Protein AF-X0XP98-F1 (afdb_monomer_lite)

Foldseek 3Di:
DDDDPPPPPPPPDDPVRLVVCLLVLLLVLLVVLLVVCLVCVVVQQVQFDPVPQRHRPDRCSLVSLVVSCVPSNDSSSVSSCVSNQVSQCVSDVRPSGD

Structure (mmCIF, N/CA/C/O backbone):
data_AF-X0XP98-F1
#
_entry.id   AF-X0XP98-F1
#
loop_
_atom_site.group_PDB
_atom_site.id
_atom_site.type_symbol
_atom_site.label_atom_id
_atom_site.label_alt_id
_atom_site.label_comp_id
_atom_site.label_asym_id
_atom_site.label_entity_id
_atom_site.label_seq_id
_atom_site.pdbx_PDB_ins_code
_atom_site.Cartn_x
_atom_site.Cartn_y
_atom_site.Cartn_z
_atom_site.occupancy
_atom_site.B_iso_or_equiv
_atom_site.auth_seq_id
_atom_site.auth_comp_id
_atom_site.auth_asym_id
_atom_site.auth_atom_id
_atom_site.pdbx_PDB_model_num
ATOM 1 N N . MET A 1 1 ? -23.036 -23.970 34.244 1.00 39.72 1 MET A N 1
ATOM 2 C CA . MET A 1 1 ? -21.841 -24.131 33.388 1.00 39.72 1 MET A CA 1
ATOM 3 C C . MET A 1 1 ? -22.182 -23.534 32.037 1.00 39.72 1 MET A C 1
ATOM 5 O O . MET A 1 1 ? -23.090 -24.038 31.398 1.00 39.72 1 MET A O 1
ATOM 9 N N . SER A 1 2 ? -21.572 -22.400 31.687 1.00 49.53 2 SER A N 1
ATOM 10 C CA . SER A 1 2 ? -21.824 -21.710 30.417 1.00 49.53 2 SER A CA 1
ATOM 11 C C . SER A 1 2 ? -20.868 -22.273 29.369 1.00 49.53 2 SER A C 1
ATOM 13 O O . SER A 1 2 ? -19.654 -22.201 29.560 1.00 49.53 2 SER A O 1
ATOM 15 N N . GLU A 1 3 ? -21.401 -22.882 28.311 1.00 51.38 3 GLU A N 1
ATOM 16 C CA . GLU A 1 3 ? -20.609 -23.342 27.171 1.00 51.38 3 GLU A CA 1
ATOM 17 C C . GLU A 1 3 ? -20.077 -22.125 26.410 1.00 51.38 3 GLU A C 1
ATOM 19 O O . GLU A 1 3 ? -20.798 -21.440 25.684 1.00 51.38 3 GLU A O 1
ATOM 24 N N . VAL A 1 4 ? -18.791 -21.833 26.592 1.00 55.38 4 VAL A N 1
ATOM 25 C CA . VAL A 1 4 ? -18.086 -20.857 25.765 1.00 55.38 4 VAL A CA 1
ATOM 26 C C . VAL A 1 4 ? -17.895 -21.487 24.388 1.00 55.38 4 VAL A C 1
ATOM 28 O O . VAL A 1 4 ? -17.046 -22.360 24.208 1.00 55.38 4 VAL A O 1
ATOM 31 N N . LYS A 1 5 ? -18.699 -21.059 23.408 1.00 53.75 5 LYS A N 1
ATOM 32 C CA . LYS A 1 5 ? -18.520 -21.432 22.000 1.00 53.75 5 LYS A CA 1
ATOM 33 C C . LYS A 1 5 ? -17.158 -20.934 21.514 1.00 53.75 5 LYS A C 1
ATOM 35 O O . LYS A 1 5 ? -16.906 -19.731 21.430 1.00 53.75 5 LYS A O 1
ATOM 40 N N . LEU A 1 6 ? -16.286 -21.885 21.188 1.00 47.44 6 LEU A N 1
ATOM 41 C CA . LEU A 1 6 ? -14.975 -21.663 20.589 1.00 47.44 6 LEU A CA 1
ATOM 42 C C . LEU A 1 6 ? -15.175 -21.048 19.187 1.00 47.44 6 LEU A C 1
ATOM 44 O O . LEU A 1 6 ? -15.409 -21.762 18.218 1.00 47.44 6 LEU A O 1
ATOM 48 N N . GLY A 1 7 ? -15.183 -19.716 19.083 1.00 55.03 7 GLY A N 1
ATOM 49 C CA . GLY A 1 7 ? -15.357 -19.028 17.795 1.00 55.03 7 GLY A CA 1
ATOM 50 C C . GLY A 1 7 ? -15.869 -17.586 17.854 1.00 55.03 7 GLY A C 1
ATOM 51 O O . GLY A 1 7 ? -15.680 -16.846 16.894 1.00 55.03 7 GLY A O 1
ATOM 52 N N . GLU A 1 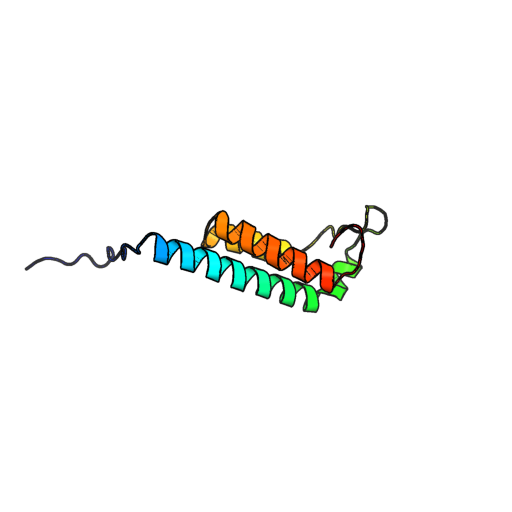8 ? -16.455 -17.139 18.968 1.00 47.62 8 GLU A N 1
ATOM 53 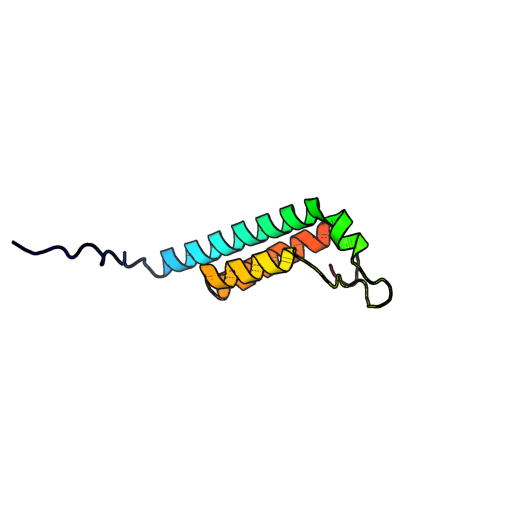C CA . GLU A 1 8 ? -16.999 -15.776 19.099 1.00 47.62 8 GLU A CA 1
ATOM 54 C C . GLU A 1 8 ? -16.201 -14.896 20.065 1.00 47.62 8 GLU A C 1
ATOM 56 O O . GLU A 1 8 ? -16.740 -14.273 20.974 1.00 47.62 8 GLU A O 1
ATOM 61 N N . VAL A 1 9 ? -14.897 -14.760 19.831 1.00 54.78 9 VAL A N 1
ATOM 62 C CA . VAL A 1 9 ? -14.169 -13.594 20.355 1.00 54.78 9 VAL A CA 1
ATOM 63 C C . VAL A 1 9 ? -13.974 -12.603 19.214 1.00 54.78 9 VAL A C 1
ATOM 65 O O . VAL A 1 9 ? -12.859 -12.310 18.787 1.00 54.78 9 VAL A O 1
ATOM 68 N N . LYS A 1 10 ? -15.081 -12.054 18.692 1.00 55.31 10 LYS A N 1
ATOM 69 C CA . LYS A 1 10 ? -15.012 -10.771 17.983 1.00 55.31 10 LYS A CA 1
ATOM 70 C C . LYS A 1 10 ? -14.684 -9.724 19.038 1.00 55.31 10 LYS A C 1
ATOM 72 O O . LYS A 1 10 ? -15.578 -9.151 19.650 1.00 55.31 10 LYS A O 1
ATOM 77 N N . GLY A 1 11 ? -13.393 -9.506 19.282 1.00 59.91 11 GLY A N 1
ATOM 78 C CA . GLY A 1 11 ? -12.939 -8.385 20.092 1.00 59.91 11 GLY A CA 1
ATOM 79 C C . GLY A 1 11 ? -13.504 -7.110 19.478 1.00 59.91 11 GLY A C 1
ATOM 80 O O . GLY A 1 11 ? -13.068 -6.698 18.401 1.00 59.91 11 GLY A O 1
ATOM 81 N N . VAL A 1 12 ? -14.515 -6.526 20.121 1.00 67.25 12 VAL A N 1
ATOM 82 C CA . VAL A 1 12 ? -15.129 -5.270 19.691 1.00 67.25 12 VAL A CA 1
ATOM 83 C C . VAL A 1 12 ? -14.076 -4.185 19.887 1.00 67.25 12 VAL A C 1
ATOM 85 O O . VAL A 1 12 ? -13.935 -3.601 20.958 1.00 67.25 12 VAL A O 1
ATOM 88 N N . ARG A 1 13 ? -13.249 -3.969 18.862 1.00 74.19 13 ARG A N 1
ATOM 89 C CA . ARG A 1 13 ? -12.267 -2.888 18.870 1.00 74.19 13 ARG A CA 1
ATOM 90 C C . ARG A 1 13 ? -13.011 -1.569 18.758 1.00 74.19 13 ARG A C 1
ATOM 92 O O . ARG A 1 13 ? -13.930 -1.426 17.952 1.00 74.19 13 ARG A O 1
ATOM 99 N N . THR A 1 14 ? -12.577 -0.592 19.542 1.00 84.44 14 THR A N 1
ATOM 100 C CA . THR A 1 14 ? -13.107 0.769 19.467 1.00 84.44 14 THR A CA 1
ATOM 101 C C . THR A 1 14 ? -12.870 1.357 18.074 1.00 84.44 14 THR A C 1
ATOM 103 O O . THR A 1 14 ? -11.912 0.997 17.384 1.00 84.44 14 THR A O 1
ATOM 106 N N . VAL A 1 15 ? -13.716 2.303 17.659 1.00 83.44 15 VAL A N 1
ATOM 107 C CA . VAL A 1 15 ? -13.585 2.986 16.356 1.00 83.44 15 VAL A CA 1
ATOM 108 C C . VAL A 1 15 ? -12.190 3.598 16.188 1.00 83.44 15 VAL A C 1
ATOM 110 O O . VAL A 1 15 ? -11.597 3.501 15.116 1.00 83.44 15 VAL A O 1
ATOM 113 N N . LYS A 1 16 ? -11.623 4.149 17.271 1.00 85.56 16 LYS A N 1
ATOM 114 C CA . LYS A 1 16 ? -10.252 4.678 17.291 1.00 85.56 16 LYS A CA 1
ATOM 115 C C . LYS A 1 16 ? -9.217 3.598 16.982 1.00 85.56 16 LYS A C 1
ATOM 117 O O . LYS A 1 16 ? -8.380 3.802 16.114 1.00 85.56 16 LYS A O 1
ATOM 122 N N . SER A 1 17 ? -9.309 2.436 17.632 1.00 89.38 17 SER A N 1
ATOM 123 C CA . SER A 1 17 ? -8.398 1.312 17.382 1.00 89.38 17 SER A CA 1
ATOM 124 C C . SER A 1 17 ? -8.484 0.818 15.934 1.00 89.38 17 SER A C 1
ATOM 126 O O . SER A 1 17 ? -7.454 0.578 15.307 1.00 89.38 17 SER A O 1
ATOM 128 N N . GLN A 1 18 ? -9.691 0.739 15.368 1.00 90.19 18 GLN A N 1
ATOM 129 C CA . GLN A 1 18 ? -9.880 0.367 13.962 1.00 90.19 18 GLN A CA 1
ATOM 130 C C . GLN A 1 18 ? -9.275 1.398 13.005 1.00 90.19 18 GLN A C 1
ATOM 132 O O . GLN A 1 18 ? -8.615 1.027 12.037 1.00 90.19 18 GLN A O 1
ATOM 137 N N . LEU A 1 19 ? -9.459 2.689 13.283 1.00 93.12 19 LEU A N 1
ATOM 138 C CA . LEU A 1 19 ? -8.862 3.760 12.491 1.00 93.12 19 LEU A CA 1
ATOM 139 C C . LEU A 1 19 ? -7.330 3.700 12.529 1.00 93.12 19 LEU A C 1
ATOM 141 O O . LEU A 1 19 ? -6.696 3.755 11.477 1.00 93.12 19 LEU A O 1
ATOM 145 N N . THR A 1 20 ? -6.738 3.512 13.711 1.00 95.19 20 THR A N 1
ATOM 146 C CA . THR A 1 20 ? -5.286 3.356 13.861 1.00 95.19 20 THR A CA 1
ATOM 147 C C . THR A 1 20 ? -4.761 2.185 13.039 1.00 95.19 20 THR A C 1
ATOM 149 O O . THR A 1 20 ? -3.766 2.341 12.340 1.00 95.19 20 THR A O 1
ATOM 152 N N . ILE A 1 21 ? -5.443 1.037 13.061 1.00 94.19 21 ILE A N 1
ATOM 153 C CA . ILE A 1 21 ? -5.038 -0.142 12.282 1.00 94.19 21 ILE A CA 1
ATOM 154 C C . ILE A 1 21 ? -5.092 0.144 10.779 1.00 94.19 21 ILE A C 1
ATOM 156 O O . ILE A 1 21 ? -4.176 -0.244 10.061 1.00 94.19 21 ILE A O 1
ATOM 160 N N . LYS A 1 22 ? -6.121 0.851 10.296 1.00 95.56 22 LYS A N 1
ATOM 161 C CA . LYS A 1 22 ? -6.232 1.219 8.875 1.00 95.56 22 LYS A CA 1
ATOM 162 C C . LYS A 1 22 ? -5.113 2.156 8.433 1.00 95.56 22 LYS A C 1
ATOM 164 O O . LYS A 1 22 ? -4.533 1.945 7.374 1.00 95.56 22 LYS A O 1
ATOM 169 N N . ILE A 1 23 ? -4.799 3.166 9.244 1.00 96.25 23 ILE A N 1
ATOM 170 C CA . ILE A 1 23 ? -3.723 4.119 8.946 1.00 96.25 23 ILE A CA 1
ATOM 171 C C . ILE A 1 23 ? -2.366 3.413 8.986 1.00 96.25 23 ILE A C 1
ATOM 173 O O . ILE A 1 23 ? -1.584 3.550 8.051 1.00 96.25 23 ILE A O 1
ATOM 177 N N . ALA A 1 24 ? -2.104 2.623 10.030 1.00 96.81 24 ALA A N 1
ATOM 178 C CA . ALA A 1 24 ? -0.856 1.880 10.167 1.00 96.81 24 ALA A CA 1
ATOM 179 C C . ALA A 1 24 ? -0.680 0.859 9.032 1.00 96.81 24 ALA A C 1
ATOM 181 O O . ALA A 1 24 ? 0.380 0.809 8.414 1.00 96.81 24 ALA A O 1
ATOM 182 N N . GLY A 1 25 ? -1.728 0.096 8.709 1.00 95.75 25 GLY A N 1
ATOM 183 C CA . GLY A 1 25 ? -1.728 -0.850 7.594 1.00 95.75 25 GLY A CA 1
ATOM 184 C C . GLY A 1 25 ? -1.484 -0.161 6.252 1.00 95.75 25 GLY A C 1
ATOM 185 O O . GLY A 1 25 ? -0.621 -0.597 5.495 1.00 95.75 25 GLY A O 1
ATOM 186 N N . GLY A 1 26 ? -2.168 0.960 5.997 1.00 96.25 26 GLY A N 1
ATOM 187 C CA . GLY A 1 26 ? -1.953 1.787 4.808 1.00 96.25 26 GLY A CA 1
ATOM 188 C C . GLY A 1 26 ? -0.520 2.310 4.698 1.00 96.25 26 GLY A C 1
ATOM 189 O O . GLY A 1 26 ? 0.096 2.196 3.642 1.00 96.25 26 GLY A O 1
ATOM 190 N N . ALA A 1 27 ? 0.044 2.822 5.794 1.00 96.06 27 ALA A N 1
ATOM 191 C CA . ALA A 1 27 ? 1.409 3.340 5.822 1.00 96.06 27 ALA A CA 1
ATOM 192 C C . ALA A 1 27 ? 2.462 2.249 5.581 1.00 96.06 27 ALA A C 1
ATOM 194 O O . ALA A 1 27 ? 3.372 2.445 4.776 1.00 96.06 27 ALA A O 1
ATOM 195 N N . ILE A 1 28 ? 2.316 1.088 6.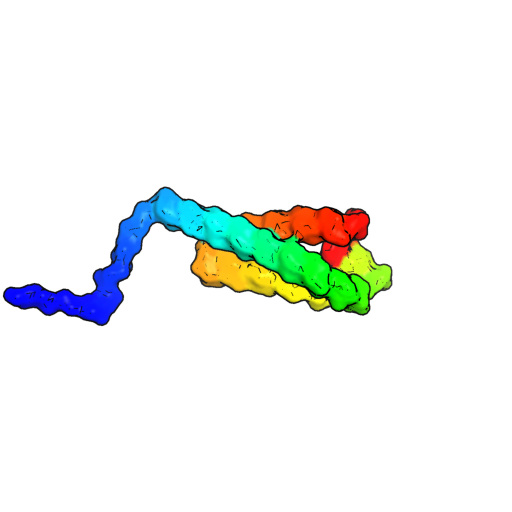227 1.00 96.75 28 ILE A N 1
ATOM 196 C CA . ILE A 1 28 ? 3.242 -0.042 6.071 1.00 96.75 28 ILE A CA 1
ATOM 197 C C . ILE A 1 28 ? 3.205 -0.571 4.635 1.00 96.75 28 ILE A C 1
ATOM 199 O O . ILE A 1 28 ? 4.257 -0.751 4.026 1.00 96.75 28 ILE A O 1
ATOM 203 N N . PHE A 1 29 ? 2.014 -0.783 4.071 1.00 96.69 29 PHE A N 1
ATOM 204 C CA . PHE A 1 29 ? 1.879 -1.275 2.697 1.00 96.69 29 PHE A CA 1
ATOM 205 C C . PHE A 1 29 ? 2.320 -0.229 1.666 1.00 96.69 29 PHE A C 1
ATOM 207 O O . PHE A 1 29 ? 2.938 -0.585 0.667 1.00 96.69 29 PHE A O 1
ATOM 214 N N . GLY A 1 30 ? 2.075 1.060 1.919 1.00 94.00 30 GLY A N 1
ATOM 215 C CA . GLY A 1 30 ? 2.604 2.153 1.101 1.00 94.00 30 GLY A CA 1
ATOM 216 C C . GLY A 1 30 ? 4.133 2.165 1.073 1.00 94.00 30 GLY A C 1
ATOM 217 O O . GLY A 1 30 ? 4.725 2.153 -0.005 1.00 94.00 30 GLY A O 1
ATOM 218 N N . ALA A 1 31 ? 4.783 2.094 2.237 1.00 93.88 31 ALA A N 1
ATOM 219 C CA . ALA A 1 31 ? 6.241 2.020 2.330 1.00 93.88 31 ALA A CA 1
ATOM 220 C C . ALA A 1 31 ? 6.802 0.750 1.669 1.00 93.88 31 ALA A C 1
ATOM 222 O O . ALA A 1 31 ? 7.768 0.825 0.912 1.00 93.88 31 ALA A O 1
ATOM 223 N N . LEU A 1 32 ? 6.162 -0.403 1.894 1.00 94.50 32 LEU A N 1
ATOM 224 C CA . LEU A 1 32 ? 6.527 -1.658 1.237 1.00 94.50 32 LEU A CA 1
ATOM 225 C C . LEU A 1 32 ? 6.450 -1.527 -0.285 1.00 94.50 32 LEU A C 1
ATOM 227 O O . LEU A 1 32 ? 7.358 -1.977 -0.976 1.00 94.50 32 LEU A O 1
ATOM 231 N N . SER A 1 33 ? 5.407 -0.876 -0.802 1.00 92.62 33 SER A N 1
ATOM 232 C CA . SER A 1 33 ? 5.256 -0.659 -2.239 1.00 92.62 33 SER A CA 1
ATOM 233 C C . SER A 1 33 ? 6.395 0.186 -2.817 1.00 92.62 33 SER A C 1
ATOM 235 O O . SER A 1 33 ? 6.981 -0.204 -3.820 1.00 92.62 33 SER A O 1
ATOM 237 N N . ALA A 1 34 ? 6.816 1.251 -2.131 1.00 89.81 34 ALA A N 1
ATOM 238 C CA . ALA A 1 34 ? 7.948 2.066 -2.568 1.00 89.81 34 ALA A CA 1
ATOM 239 C C . ALA A 1 34 ? 9.273 1.279 -2.574 1.00 89.81 34 ALA A C 1
ATOM 241 O O . ALA A 1 34 ? 10.064 1.396 -3.508 1.00 89.81 34 ALA A O 1
ATOM 242 N N . VAL A 1 35 ? 9.508 0.434 -1.563 1.00 90.50 35 VAL A N 1
ATOM 243 C CA . VAL A 1 35 ? 10.699 -0.435 -1.514 1.00 90.50 35 VAL A CA 1
ATOM 244 C C . VAL A 1 35 ? 10.675 -1.462 -2.642 1.00 90.50 35 VAL A C 1
ATOM 246 O O . VAL A 1 35 ? 11.685 -1.661 -3.316 1.00 90.50 35 VAL A O 1
ATOM 249 N N . VAL A 1 36 ? 9.527 -2.102 -2.865 1.00 89.06 36 VAL A N 1
ATOM 250 C CA . VAL A 1 36 ? 9.353 -3.064 -3.956 1.00 89.06 36 VAL A CA 1
ATOM 251 C C . VAL A 1 36 ? 9.641 -2.386 -5.288 1.00 89.06 36 VAL A C 1
ATOM 253 O O . VAL A 1 36 ? 10.473 -2.895 -6.034 1.00 89.06 36 VAL A O 1
ATOM 256 N N . ALA A 1 37 ? 9.057 -1.211 -5.527 1.00 84.44 37 ALA A N 1
ATOM 257 C CA . ALA A 1 37 ? 9.296 -0.419 -6.723 1.00 84.44 37 ALA A CA 1
ATOM 258 C C . ALA A 1 37 ? 10.770 -0.062 -6.928 1.00 84.44 37 ALA A C 1
ATOM 260 O O . ALA A 1 37 ? 11.270 -0.168 -8.042 1.00 84.44 37 ALA A O 1
ATOM 261 N N . PHE A 1 38 ? 11.488 0.311 -5.866 1.00 84.88 38 PHE A N 1
ATOM 262 C CA . PHE A 1 38 ? 12.920 0.597 -5.945 1.00 84.88 38 PHE A CA 1
ATOM 263 C C . PHE A 1 38 ? 13.713 -0.618 -6.443 1.00 84.88 38 PHE A C 1
ATOM 265 O O . PHE A 1 38 ? 14.511 -0.503 -7.375 1.00 84.88 38 PHE A O 1
ATOM 272 N N . VAL A 1 39 ? 13.452 -1.794 -5.866 1.00 86.88 39 VAL A N 1
ATOM 273 C CA . VAL A 1 39 ? 14.152 -3.045 -6.201 1.00 86.88 39 VAL A CA 1
ATOM 274 C C . VAL A 1 39 ? 13.847 -3.507 -7.627 1.00 86.88 39 VAL A C 1
ATOM 276 O O . VAL A 1 39 ? 14.744 -3.957 -8.337 1.00 86.88 39 VAL A O 1
ATOM 279 N N . ILE A 1 40 ? 12.594 -3.388 -8.063 1.00 82.56 40 ILE A N 1
ATOM 280 C CA . ILE A 1 40 ? 12.156 -3.838 -9.393 1.00 82.56 40 ILE A CA 1
ATOM 281 C C . ILE A 1 40 ? 12.162 -2.718 -10.440 1.00 82.56 40 ILE A C 1
ATOM 283 O O . ILE A 1 40 ? 11.730 -2.937 -11.572 1.00 82.56 40 ILE A O 1
ATOM 287 N N . SER A 1 41 ? 12.672 -1.535 -10.092 1.00 77.44 41 SER A N 1
ATOM 288 C CA . SER A 1 41 ? 12.733 -0.371 -10.980 1.00 77.44 41 SER A CA 1
ATOM 289 C C . SER A 1 41 ? 13.367 -0.660 -12.348 1.00 77.44 41 SER A C 1
ATOM 291 O O . SER A 1 41 ? 12.839 -0.145 -13.334 1.00 77.44 41 SER A O 1
ATOM 293 N N . PRO A 1 42 ? 14.394 -1.531 -12.506 1.00 75.38 42 PRO A N 1
ATOM 294 C CA . PRO A 1 42 ? 14.909 -1.868 -13.835 1.00 75.38 42 PRO A CA 1
ATOM 295 C C . PRO A 1 42 ? 13.878 -2.606 -14.699 1.00 75.38 42 PRO A C 1
ATOM 297 O O . PRO A 1 42 ? 13.830 -2.404 -15.909 1.00 75.38 42 PRO A O 1
ATOM 300 N N . ILE A 1 43 ? 13.037 -3.440 -14.079 1.00 74.50 43 ILE A N 1
ATOM 301 C CA . ILE A 1 43 ? 11.987 -4.214 -14.754 1.00 74.50 43 ILE A CA 1
ATOM 302 C C . ILE A 1 43 ? 10.831 -3.290 -15.137 1.00 74.50 43 ILE A C 1
ATOM 304 O O . ILE A 1 43 ? 10.373 -3.330 -16.278 1.00 74.50 43 ILE A O 1
ATOM 308 N N . ILE A 1 44 ? 10.405 -2.419 -14.215 1.00 71.56 44 ILE A N 1
ATOM 309 C CA . ILE A 1 44 ? 9.371 -1.410 -14.484 1.00 71.56 44 ILE A CA 1
ATOM 310 C C . ILE A 1 44 ? 9.820 -0.528 -15.649 1.00 71.56 44 ILE A C 1
ATOM 312 O O . ILE A 1 44 ? 9.099 -0.417 -16.637 1.00 71.56 44 ILE A O 1
ATOM 316 N N . ASN A 1 45 ? 11.045 0.004 -15.599 1.00 69.56 45 ASN A N 1
ATOM 317 C CA . ASN A 1 45 ? 11.603 0.847 -16.656 1.00 69.56 45 ASN A CA 1
ATOM 318 C C . ASN A 1 45 ? 11.743 0.122 -18.000 1.00 69.56 45 ASN A C 1
ATOM 320 O O . ASN A 1 45 ? 11.482 0.727 -19.035 1.00 69.56 45 ASN A O 1
ATOM 324 N N . ALA A 1 46 ? 12.094 -1.167 -18.005 1.00 65.81 46 ALA A N 1
ATOM 325 C CA . ALA A 1 46 ? 12.131 -1.974 -19.227 1.00 65.81 46 ALA A CA 1
ATOM 326 C C . ALA A 1 46 ? 10.731 -2.254 -19.809 1.00 65.81 46 ALA A C 1
ATOM 328 O O . ALA A 1 46 ? 10.599 -2.482 -21.009 1.00 65.81 46 ALA A O 1
ATOM 329 N N . SER A 1 47 ? 9.690 -2.233 -18.971 1.00 66.44 47 SER A N 1
ATOM 330 C CA . SER A 1 47 ? 8.291 -2.434 -19.372 1.00 66.44 47 SER A CA 1
ATOM 331 C C . SER A 1 47 ? 7.564 -1.147 -19.783 1.00 66.44 47 SER A C 1
ATOM 333 O O . SER A 1 47 ? 6.424 -1.205 -20.256 1.00 66.44 47 SER A O 1
ATOM 335 N N . LYS A 1 48 ? 8.203 0.018 -19.616 1.00 69.56 48 LYS A N 1
ATOM 336 C CA . LYS A 1 48 ? 7.646 1.299 -20.051 1.00 69.56 48 LYS A CA 1
ATOM 337 C C . LYS A 1 48 ? 7.590 1.356 -21.565 1.00 69.56 48 LYS A C 1
ATOM 339 O O . LYS A 1 48 ? 8.595 1.204 -22.258 1.00 69.56 48 LYS A O 1
ATOM 344 N N . ILE A 1 49 ? 6.411 1.665 -22.083 1.00 62.81 49 ILE A N 1
ATOM 345 C CA . ILE A 1 49 ? 6.258 1.975 -23.498 1.00 62.81 49 ILE A CA 1
ATOM 346 C C . ILE A 1 49 ? 6.528 3.469 -23.665 1.00 62.81 49 ILE A C 1
ATOM 348 O O . ILE A 1 49 ? 5.662 4.303 -23.402 1.00 62.81 49 ILE A O 1
ATOM 352 N N . SER A 1 50 ? 7.722 3.823 -24.150 1.00 57.53 50 SER A N 1
ATOM 353 C CA . SER A 1 50 ? 8.083 5.223 -24.440 1.00 57.53 50 SER A CA 1
ATOM 354 C C . SER A 1 50 ? 7.139 5.904 -25.443 1.00 57.53 50 SER A C 1
ATOM 356 O O . SER A 1 50 ? 7.070 7.126 -25.476 1.00 57.53 50 SER A O 1
ATOM 358 N N . ALA A 1 51 ? 6.378 5.136 -26.232 1.00 54.53 51 ALA A N 1
ATOM 359 C CA . ALA A 1 51 ? 5.377 5.656 -27.165 1.00 54.53 51 ALA A CA 1
ATOM 360 C C . ALA A 1 51 ? 4.050 6.087 -26.501 1.00 54.53 51 ALA A C 1
ATOM 362 O O . ALA A 1 51 ? 3.239 6.742 -27.152 1.00 54.53 51 ALA A O 1
ATOM 363 N N . LEU A 1 52 ? 3.812 5.742 -25.227 1.00 54.62 52 LEU A N 1
ATOM 364 C CA . LEU A 1 52 ? 2.551 6.005 -24.524 1.00 54.62 52 LEU A CA 1
ATOM 365 C C . LEU A 1 52 ? 2.802 6.705 -23.177 1.00 54.62 52 LEU A C 1
ATOM 367 O O . LEU A 1 52 ? 2.593 6.139 -22.108 1.00 54.62 52 LEU A O 1
ATOM 371 N N . TRP A 1 53 ? 3.276 7.954 -23.236 1.00 59.88 53 TRP A N 1
ATOM 372 C CA . TRP A 1 53 ? 3.369 8.860 -22.076 1.00 59.88 53 TRP A CA 1
ATOM 373 C C . TRP A 1 53 ? 4.237 8.355 -20.904 1.00 59.88 53 TRP A C 1
ATOM 375 O O . TRP A 1 53 ? 4.174 8.901 -19.811 1.00 59.88 53 TRP A O 1
ATOM 385 N N . GLY A 1 54 ? 5.087 7.346 -21.118 1.00 61.22 54 GLY A N 1
ATOM 386 C CA . GLY A 1 54 ? 5.979 6.822 -20.080 1.00 61.22 54 GLY A CA 1
ATOM 387 C C . GLY A 1 54 ? 5.299 5.943 -19.028 1.00 61.22 54 GLY A C 1
ATOM 388 O O . GLY A 1 54 ? 5.958 5.599 -18.053 1.00 61.22 54 GLY A O 1
ATOM 389 N N . MET A 1 55 ? 4.038 5.544 -19.235 1.00 63.28 55 MET A N 1
ATOM 390 C CA . MET A 1 55 ? 3.334 4.647 -18.318 1.00 63.28 55 MET A CA 1
ATOM 391 C C . MET A 1 55 ? 3.851 3.209 -18.445 1.00 63.28 55 MET A C 1
ATOM 393 O O . MET A 1 55 ? 3.988 2.671 -19.554 1.00 63.28 55 MET A O 1
ATOM 397 N N . ALA A 1 56 ? 4.109 2.563 -17.308 1.00 66.81 56 ALA A N 1
ATOM 398 C CA . ALA A 1 56 ? 4.377 1.132 -17.266 1.00 66.81 56 ALA A CA 1
ATOM 399 C C . ALA A 1 56 ? 3.073 0.349 -17.501 1.00 66.81 56 ALA A C 1
ATOM 401 O O . ALA A 1 56 ? 2.094 0.516 -16.777 1.00 66.81 56 ALA A O 1
ATOM 402 N N . LEU A 1 57 ? 3.048 -0.538 -18.504 1.00 67.19 57 LEU A N 1
ATOM 403 C CA . LEU A 1 57 ? 1.885 -1.415 -18.723 1.00 67.19 57 LEU A CA 1
ATOM 404 C C . LEU A 1 57 ? 1.700 -2.433 -17.594 1.00 67.19 57 LEU A C 1
ATOM 406 O O . LEU A 1 57 ? 0.596 -2.933 -17.379 1.00 67.19 57 LEU A O 1
ATOM 410 N N . PHE A 1 58 ? 2.790 -2.774 -16.911 1.00 72.69 58 PHE A N 1
ATOM 411 C CA . PHE A 1 58 ? 2.796 -3.761 -15.850 1.00 72.69 58 PHE A CA 1
ATOM 412 C C . PHE A 1 58 ? 3.541 -3.210 -14.637 1.00 72.69 58 PHE A C 1
ATOM 414 O O . PHE A 1 58 ? 4.762 -3.315 -14.544 1.00 72.69 58 PHE A O 1
ATOM 421 N N . ASP A 1 59 ? 2.784 -2.626 -13.709 1.00 76.12 59 ASP A N 1
ATOM 422 C CA . ASP A 1 59 ? 3.311 -2.128 -12.443 1.00 76.12 59 ASP A CA 1
ATOM 423 C C . ASP A 1 59 ? 2.844 -3.004 -11.264 1.00 76.12 59 ASP A C 1
ATOM 425 O O . ASP A 1 59 ? 1.724 -2.843 -10.761 1.00 76.12 59 ASP A O 1
ATOM 429 N N . PRO A 1 60 ? 3.689 -3.928 -10.780 1.00 82.12 60 PRO A N 1
ATOM 430 C CA . PRO A 1 60 ? 3.361 -4.767 -9.630 1.00 82.12 60 PRO A CA 1
ATOM 431 C C . PRO A 1 60 ? 3.339 -3.979 -8.306 1.00 82.12 60 PRO A C 1
ATOM 433 O O . PRO A 1 60 ? 2.885 -4.512 -7.291 1.00 82.12 60 PRO A O 1
ATOM 436 N N . THR A 1 61 ? 3.768 -2.711 -8.291 1.00 85.75 61 THR A N 1
ATOM 437 C CA . THR A 1 61 ? 3.654 -1.823 -7.123 1.00 85.75 61 THR A CA 1
ATOM 438 C C . THR A 1 61 ? 2.187 -1.569 -6.778 1.00 85.75 61 THR A C 1
ATOM 440 O O . THR A 1 61 ? 1.787 -1.680 -5.615 1.00 85.75 61 THR A O 1
ATOM 443 N N . SER A 1 62 ? 1.359 -1.332 -7.799 1.00 87.88 62 SER A N 1
ATOM 444 C CA . SER A 1 62 ? -0.085 -1.105 -7.661 1.00 87.88 62 SER A CA 1
ATOM 445 C C . SER A 1 62 ? -0.852 -2.289 -7.048 1.00 87.88 62 SER A C 1
ATOM 447 O O . SER A 1 62 ? -1.858 -2.098 -6.357 1.00 87.88 62 SER A O 1
ATOM 449 N N . TRP A 1 63 ? -0.360 -3.524 -7.206 1.00 90.94 63 TRP A N 1
ATOM 450 C CA . TRP A 1 63 ? -0.976 -4.710 -6.599 1.00 90.94 63 TRP A CA 1
ATOM 451 C C . TRP A 1 63 ? -0.937 -4.666 -5.075 1.00 90.94 63 TRP A C 1
ATOM 453 O O . TRP A 1 63 ? 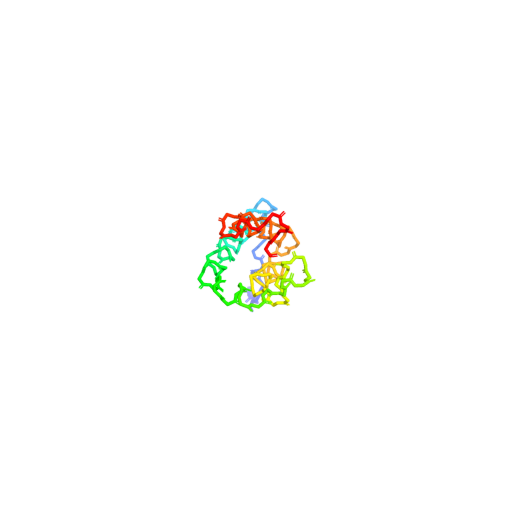-1.886 -5.095 -4.418 1.00 90.94 63 TRP A O 1
ATOM 463 N N . ILE A 1 64 ? 0.120 -4.094 -4.498 1.00 93.25 64 ILE A N 1
ATOM 464 C CA . ILE A 1 64 ? 0.260 -3.946 -3.046 1.00 93.25 64 ILE A CA 1
ATOM 465 C C . ILE A 1 64 ? -0.837 -3.021 -2.504 1.00 93.25 64 ILE A C 1
ATOM 467 O O . ILE A 1 64 ? -1.383 -3.274 -1.429 1.00 93.25 64 ILE A O 1
ATOM 471 N N . TRP A 1 65 ? -1.229 -2.001 -3.270 1.00 94.00 65 TRP A N 1
ATOM 472 C CA . TRP A 1 65 ? -2.300 -1.076 -2.893 1.00 94.00 65 TRP A CA 1
ATOM 473 C C . TRP A 1 65 ? -3.669 -1.754 -2.945 1.00 94.00 65 TRP A C 1
ATOM 475 O O . TRP A 1 65 ? -4.476 -1.584 -2.029 1.00 94.00 65 TRP A O 1
ATOM 485 N N . ILE A 1 66 ? -3.908 -2.580 -3.971 1.00 93.44 66 ILE A N 1
ATOM 486 C CA . ILE A 1 66 ? -5.128 -3.392 -4.091 1.00 93.44 66 ILE A CA 1
ATOM 487 C C . ILE A 1 66 ? -5.219 -4.378 -2.921 1.00 93.44 66 ILE A C 1
ATOM 489 O O . ILE A 1 66 ? -6.262 -4.487 -2.278 1.00 93.44 66 ILE A O 1
ATOM 493 N N . ILE A 1 67 ? -4.123 -5.055 -2.579 1.00 95.00 67 ILE A N 1
ATOM 494 C CA . ILE A 1 67 ? -4.085 -5.972 -1.433 1.00 95.00 67 ILE A CA 1
ATOM 495 C C . ILE A 1 67 ? -4.347 -5.209 -0.124 1.00 95.00 67 ILE A C 1
ATOM 497 O O . ILE A 1 67 ? -5.147 -5.657 0.698 1.00 95.00 67 ILE A O 1
ATOM 501 N N . CYS A 1 68 ? -3.747 -4.028 0.061 1.00 96.31 68 CYS A N 1
ATOM 502 C CA . CYS A 1 68 ? -3.991 -3.185 1.234 1.00 96.31 68 CYS A CA 1
ATOM 503 C C . CYS A 1 68 ? -5.471 -2.779 1.353 1.00 96.31 68 CYS A C 1
ATOM 505 O O . CYS A 1 68 ? -6.062 -2.874 2.435 1.00 96.31 68 CYS A O 1
ATOM 507 N N . PHE A 1 69 ? -6.086 -2.397 0.230 1.00 95.75 69 PHE A N 1
ATOM 508 C CA . PHE A 1 69 ? -7.513 -2.100 0.133 1.00 95.75 69 PHE A CA 1
ATOM 509 C C . PHE A 1 69 ? -8.372 -3.296 0.559 1.00 95.75 69 PHE A C 1
ATOM 511 O O . PHE A 1 69 ? -9.308 -3.127 1.340 1.00 95.75 69 PHE A O 1
ATOM 518 N N . LEU A 1 70 ? -8.049 -4.504 0.090 1.00 95.88 70 LEU A N 1
ATOM 519 C CA . LEU A 1 70 ? -8.824 -5.709 0.395 1.00 95.88 70 LEU A CA 1
ATOM 520 C C . LEU A 1 70 ? -8.699 -6.141 1.865 1.00 95.88 70 LEU A C 1
ATOM 522 O O . LEU A 1 70 ? -9.671 -6.631 2.436 1.00 95.88 70 LEU A O 1
ATOM 526 N N . ILE A 1 71 ? -7.537 -5.938 2.494 1.00 94.81 71 ILE A N 1
ATOM 527 C CA . ILE A 1 71 ? -7.292 -6.354 3.886 1.00 94.81 71 ILE A CA 1
ATOM 528 C C . ILE A 1 71 ? -7.852 -5.340 4.894 1.00 94.81 71 ILE A C 1
ATOM 530 O O . ILE A 1 71 ? -8.510 -5.719 5.864 1.00 94.81 71 ILE A O 1
ATOM 534 N N . PHE A 1 72 ? -7.576 -4.049 4.698 1.00 93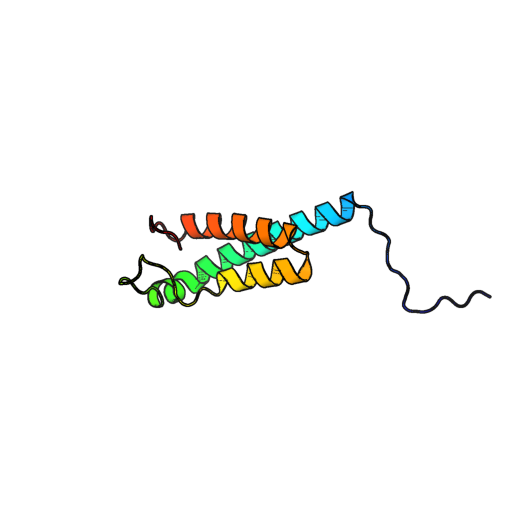.19 72 PHE A N 1
ATOM 535 C CA . PHE A 1 72 ? -7.853 -3.001 5.693 1.00 93.19 72 PHE A CA 1
ATOM 536 C C . PHE A 1 72 ? -9.002 -2.060 5.286 1.00 93.19 72 PHE A C 1
ATOM 538 O O . PHE A 1 72 ? -9.496 -1.269 6.102 1.00 93.19 72 PHE A O 1
ATOM 545 N N . GLY A 1 73 ? -9.474 -2.162 4.045 1.00 93.50 73 GLY A N 1
ATOM 546 C CA . GLY A 1 73 ? -10.581 -1.391 3.492 1.00 93.50 73 GLY A CA 1
ATOM 547 C C . GLY A 1 73 ? -10.155 -0.126 2.732 1.00 93.50 73 GLY A C 1
ATOM 548 O O . GLY A 1 73 ? -8.967 0.197 2.644 1.00 93.50 73 GLY A O 1
ATOM 549 N N . PRO A 1 74 ? -11.141 0.649 2.233 1.00 95.31 74 PRO A N 1
ATOM 550 C CA . PRO A 1 74 ? -10.912 1.759 1.305 1.00 95.31 74 PRO A CA 1
ATOM 551 C C . PRO A 1 74 ? -9.914 2.807 1.786 1.00 95.31 74 PRO A C 1
ATOM 553 O O . PRO A 1 74 ? -9.019 3.199 1.046 1.00 95.31 74 PRO A O 1
ATOM 556 N N . LEU A 1 75 ? -10.031 3.221 3.049 1.00 94.81 75 LEU A N 1
ATOM 557 C CA . LEU A 1 75 ? -9.163 4.246 3.625 1.00 94.81 75 LEU A CA 1
ATOM 558 C C . LEU A 1 75 ? -7.686 3.829 3.607 1.00 94.81 75 LEU A C 1
ATOM 560 O O . LEU A 1 75 ? -6.825 4.630 3.264 1.00 94.81 75 LEU A O 1
ATOM 564 N N . ALA A 1 76 ? -7.396 2.581 3.970 1.00 95.69 76 ALA A N 1
ATOM 565 C CA . ALA A 1 76 ? -6.030 2.077 4.001 1.00 95.69 76 ALA A CA 1
ATOM 566 C C . ALA A 1 76 ? -5.451 1.938 2.589 1.00 95.69 76 ALA A C 1
ATOM 568 O O . ALA A 1 76 ? -4.303 2.316 2.373 1.00 95.69 76 ALA A O 1
ATOM 569 N N . GLY A 1 77 ? -6.264 1.479 1.629 1.00 94.94 77 GLY A N 1
ATOM 570 C CA . GLY A 1 77 ? -5.889 1.425 0.216 1.00 94.94 77 GLY A CA 1
ATOM 571 C C . GLY A 1 77 ? -5.496 2.795 -0.335 1.00 94.94 77 GLY A C 1
ATOM 572 O O . GLY A 1 77 ? -4.433 2.922 -0.932 1.00 94.94 77 GLY A O 1
ATOM 573 N N . VAL A 1 78 ? -6.294 3.832 -0.051 1.00 96.12 78 VAL A N 1
ATOM 574 C CA . VAL A 1 78 ? -5.993 5.215 -0.466 1.00 96.12 78 VAL A CA 1
ATOM 575 C C . VAL A 1 78 ? -4.716 5.738 0.195 1.00 96.12 78 VAL A C 1
ATOM 577 O O . VAL A 1 78 ? -3.875 6.334 -0.471 1.00 96.12 78 VAL A O 1
ATOM 580 N N . ILE A 1 79 ? -4.531 5.508 1.498 1.00 96.19 79 ILE A N 1
ATOM 581 C CA . ILE A 1 79 ? -3.300 5.921 2.191 1.00 96.19 79 ILE A CA 1
ATOM 582 C C . ILE A 1 79 ? -2.084 5.212 1.577 1.00 96.19 79 ILE A C 1
ATOM 584 O O . ILE A 1 79 ? -1.071 5.855 1.302 1.00 96.19 79 ILE A O 1
ATOM 588 N N . SER A 1 80 ? -2.197 3.906 1.325 1.00 96.44 80 SER A N 1
ATOM 589 C CA . SER A 1 80 ? -1.138 3.102 0.717 1.00 96.44 80 SER A CA 1
ATOM 590 C C . SER A 1 80 ? -0.793 3.582 -0.690 1.00 96.44 80 SER A C 1
ATOM 592 O O . SER A 1 80 ? 0.393 3.742 -0.976 1.00 96.44 80 SER A O 1
ATOM 594 N N . SER A 1 81 ? -1.790 3.872 -1.532 1.00 93.25 81 SER A N 1
ATOM 595 C CA . SER A 1 81 ? -1.559 4.351 -2.896 1.00 93.25 81 SER A CA 1
ATOM 596 C C . SER A 1 81 ? -0.939 5.742 -2.919 1.00 93.25 81 SER A C 1
ATOM 598 O O . SER A 1 81 ? -0.041 5.985 -3.717 1.00 93.25 81 SER A O 1
ATOM 600 N N . VAL A 1 82 ? -1.355 6.646 -2.025 1.00 93.19 82 VAL A N 1
ATOM 601 C CA . VAL A 1 82 ? -0.759 7.986 -1.917 1.00 93.19 82 VAL A CA 1
ATOM 602 C C . VAL A 1 82 ? 0.709 7.881 -1.508 1.00 93.19 82 VAL A C 1
ATOM 604 O O . VAL A 1 82 ? 1.574 8.398 -2.210 1.00 93.19 82 VAL A O 1
ATOM 607 N N . ILE A 1 83 ? 1.011 7.171 -0.418 1.00 92.94 83 ILE A N 1
ATOM 608 C CA . ILE A 1 83 ? 2.392 7.016 0.067 1.00 92.94 83 ILE A CA 1
ATOM 609 C C . ILE A 1 83 ? 3.264 6.316 -0.983 1.00 92.94 83 ILE A C 1
ATOM 611 O O . ILE A 1 83 ? 4.370 6.776 -1.260 1.00 92.94 83 ILE A O 1
ATOM 615 N N . GLY A 1 84 ? 2.758 5.241 -1.593 1.00 89.81 84 GLY A N 1
ATOM 616 C CA . GLY A 1 84 ? 3.452 4.512 -2.653 1.00 89.81 84 GLY A CA 1
ATOM 617 C C . GLY A 1 84 ? 3.743 5.384 -3.874 1.00 89.81 84 GLY A C 1
ATOM 618 O O . GLY A 1 84 ? 4.873 5.397 -4.352 1.00 89.81 84 GLY A O 1
ATOM 619 N N . SER A 1 85 ? 2.765 6.177 -4.323 1.00 87.56 85 SER A N 1
ATOM 620 C CA . SER A 1 85 ?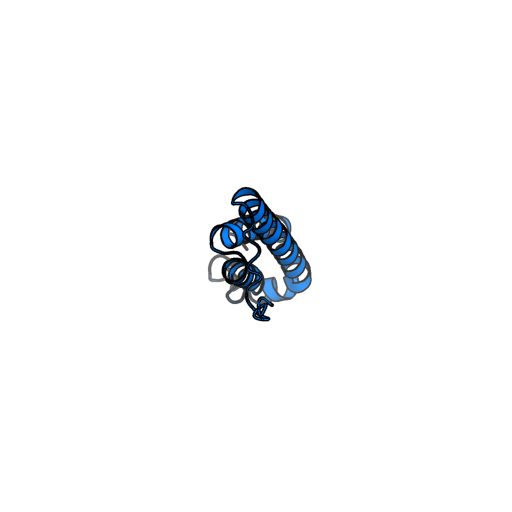 2.923 7.093 -5.464 1.00 87.56 85 SER A CA 1
ATOM 621 C C . SER A 1 85 ? 3.979 8.165 -5.198 1.00 87.56 85 SER A C 1
ATOM 623 O O . SER A 1 85 ? 4.820 8.423 -6.052 1.00 87.56 85 SER A O 1
ATOM 625 N N . PHE A 1 86 ? 3.996 8.759 -4.000 1.00 88.00 86 PHE A N 1
ATOM 626 C CA . PHE A 1 86 ? 5.051 9.709 -3.630 1.00 88.00 86 PHE A CA 1
ATOM 627 C C . PHE A 1 86 ? 6.433 9.048 -3.562 1.00 88.00 86 PHE A C 1
ATOM 629 O O . PHE A 1 86 ? 7.416 9.662 -3.971 1.00 88.00 86 PHE A O 1
ATOM 636 N N . GLY A 1 87 ? 6.515 7.802 -3.088 1.00 84.94 87 GLY A N 1
ATOM 637 C CA . GLY A 1 87 ? 7.756 7.027 -3.122 1.00 84.94 87 GLY A CA 1
ATOM 638 C C . GLY A 1 87 ? 8.255 6.797 -4.549 1.00 84.94 87 GLY A C 1
ATOM 639 O O . GLY A 1 87 ? 9.432 7.009 -4.831 1.00 84.94 87 GLY A O 1
ATOM 640 N N . LEU A 1 88 ? 7.349 6.437 -5.458 1.00 79.50 88 LEU A N 1
ATOM 641 C CA . LEU A 1 88 ? 7.644 6.238 -6.875 1.00 79.50 88 LEU A CA 1
ATOM 642 C C . LEU A 1 88 ? 8.158 7.511 -7.555 1.00 79.50 88 LEU A C 1
ATOM 644 O O . LEU A 1 88 ? 9.161 7.438 -8.252 1.00 79.50 88 LEU A O 1
ATOM 648 N N . LEU A 1 89 ? 7.550 8.674 -7.294 1.00 78.81 89 LEU A N 1
ATOM 649 C CA . LEU A 1 89 ? 7.983 9.958 -7.873 1.00 78.81 89 LEU A CA 1
ATOM 650 C C . LEU A 1 89 ? 9.430 10.339 -7.518 1.00 78.81 89 LEU A C 1
ATOM 652 O O . LEU A 1 89 ? 10.086 11.056 -8.268 1.00 78.81 89 LEU A O 1
ATOM 656 N N . ILE A 1 90 ? 9.930 9.891 -6.364 1.00 78.50 90 ILE A N 1
ATOM 657 C CA . ILE A 1 90 ? 11.318 10.138 -5.944 1.00 78.50 90 ILE A CA 1
ATOM 658 C C . ILE A 1 90 ? 12.282 9.184 -6.662 1.00 78.50 90 ILE A C 1
ATOM 660 O O . ILE A 1 90 ? 13.409 9.563 -6.978 1.00 78.50 90 ILE A O 1
ATOM 664 N N . ILE A 1 91 ? 11.852 7.942 -6.890 1.00 74.19 91 ILE A N 1
ATOM 665 C CA . ILE A 1 91 ? 12.657 6.887 -7.522 1.00 74.19 91 ILE A CA 1
ATOM 666 C C . ILE A 1 91 ? 12.716 7.089 -9.040 1.00 74.19 91 ILE A C 1
ATOM 668 O O . ILE A 1 91 ? 13.749 6.852 -9.663 1.00 74.19 91 ILE A O 1
ATOM 672 N N . ASP A 1 92 ? 11.612 7.541 -9.622 1.00 67.50 92 ASP A N 1
ATOM 673 C CA . ASP A 1 92 ? 11.426 7.740 -11.044 1.00 67.50 92 ASP A CA 1
ATOM 674 C C . ASP A 1 92 ? 11.004 9.187 -11.314 1.00 67.50 92 ASP A C 1
ATOM 676 O O . ASP A 1 92 ? 9.835 9.558 -11.235 1.00 67.50 92 ASP A O 1
ATOM 680 N N . LEU A 1 93 ? 11.996 10.020 -11.634 1.00 64.00 93 LEU A N 1
ATOM 681 C CA . LEU A 1 93 ? 11.852 11.458 -11.900 1.00 64.00 93 LEU A CA 1
ATOM 682 C C . LEU A 1 93 ? 11.157 11.773 -13.238 1.00 64.00 93 LEU A C 1
ATOM 684 O O . LEU A 1 93 ? 11.311 12.871 -13.779 1.00 64.00 93 LEU A O 1
ATOM 688 N N . ASN A 1 94 ? 10.407 10.827 -13.802 1.00 62.31 94 ASN A N 1
ATOM 689 C CA . ASN A 1 94 ? 9.688 11.049 -15.041 1.00 62.31 94 ASN A CA 1
ATOM 690 C C . ASN A 1 94 ? 8.528 12.039 -14.788 1.00 62.31 94 ASN A C 1
ATOM 692 O O . ASN A 1 94 ? 7.643 11.758 -13.978 1.00 62.31 94 ASN A O 1
ATOM 696 N N . PRO A 1 95 ? 8.477 13.201 -15.468 1.00 54.09 95 PRO A N 1
ATOM 697 C CA . PRO A 1 95 ? 7.521 14.271 -15.154 1.00 54.09 95 PRO A CA 1
ATOM 698 C C . PRO A 1 95 ? 6.058 13.927 -15.476 1.00 54.09 95 PRO A C 1
ATOM 700 O O . PRO A 1 95 ? 5.162 14.713 -15.182 1.00 54.09 95 PRO A O 1
ATOM 703 N N . ILE A 1 96 ? 5.821 12.773 -16.101 1.00 59.34 96 ILE A N 1
ATOM 704 C CA . ILE A 1 96 ? 4.511 12.313 -16.568 1.00 59.34 96 ILE A CA 1
ATOM 705 C C . ILE A 1 96 ? 3.922 11.241 -15.623 1.00 59.34 96 ILE A C 1
ATOM 707 O O . ILE A 1 96 ? 2.746 10.903 -15.732 1.00 59.34 96 ILE A O 1
ATOM 711 N N . GLY A 1 97 ? 4.703 10.789 -14.635 1.00 48.78 97 GLY A N 1
ATOM 712 C CA . GLY A 1 97 ? 4.318 9.789 -13.639 1.00 48.78 97 GLY A CA 1
ATOM 713 C C . GLY A 1 97 ? 5.136 8.493 -13.736 1.00 48.78 97 GLY A C 1
ATOM 714 O O . GLY A 1 97 ? 5.869 8.312 -14.718 1.00 48.78 97 GLY A O 1
ATOM 715 N N . PRO A 1 98 ? 5.035 7.631 -12.706 1.00 50.16 98 PRO A N 1
ATOM 716 C CA . PRO A 1 98 ? 5.550 6.263 -12.739 1.00 50.16 98 PRO A CA 1
ATOM 717 C C . PRO A 1 98 ? 4.735 5.332 -13.652 1.00 50.16 98 PRO A C 1
ATOM 719 O O . PRO A 1 98 ? 3.512 5.562 -13.808 1.00 50.16 98 PRO A O 1
#

Sequence (98 aa):
MSEVKLGEVKGVRTVKSQLTIKIAGGAIFGALSAVVAFVISPIINASKISALWGMALFDPTSWIWIICFLIFGPLAGVISSVIGSFGLLIIDLNPIGP

pLDDT: mean 79.13, std 16.32, range [39.72, 96.81]

Radius of gyration: 18.4 Å; chains: 1; bounding box: 37×38×61 Å

Secondary structure (DSSP, 8-state):
-----TT-------HHHHHHHHHHHHHHHHHHHHHHHHHHHHHHHHHB-TTTTT-BS--THHHHHHHHHHHH-HHHHHHHHHHHHHHHHHH---TT--

Organism: NCBI:txid412755